Protein AF-A0A935Z7V5-F1 (afdb_monomer_lite)

pLDDT: mean 82.28, std 14.86, range [43.56, 95.12]

Secondary structure (DSSP, 8-state):
-------S-----GGGG-TTEEEETTEEEETTT-TTSSSSTT--GGGSTTHHHH-EEEETTEEEE--

Foldseek 3Di:
DDDDPPPDDPPPPQVVVDPQWDDAPRDIDRLQFPCCAPLHHRNHLCVDPLQVPQHWTRHHSDTDGPD

Sequence (67 aa):
MQHVAEHDRECLDCAKLGSSWRACRNRCVNLDTDFQNCGACGRNCLAEPECRAKGCLCKAGRCTPNK

Radius of gyration: 15.94 Å; chains: 1; bounding box: 46×22×43 Å

Structure (mmCIF, N/CA/C/O backbone):
data_AF-A0A935Z7V5-F1
#
_entry.id   AF-A0A935Z7V5-F1
#
loop_
_atom_site.group_PDB
_atom_site.id
_atom_site.type_symbol
_atom_site.label_atom_id
_atom_site.label_alt_id
_atom_site.label_comp_id
_atom_site.label_asym_id
_atom_site.label_entity_id
_atom_site.label_seq_id
_atom_site.pdbx_PDB_ins_code
_atom_site.Cartn_x
_atom_site.Cartn_y
_atom_site.Cartn_z
_atom_site.occupancy
_atom_site.B_iso_or_equiv
_atom_site.auth_seq_id
_atom_site.auth_comp_id
_atom_site.auth_asym_id
_atom_site.auth_atom_id
_atom_site.pdbx_PDB_model_num
ATOM 1 N N . MET A 1 1 ? -32.344 0.017 29.309 1.00 47.31 1 MET A N 1
ATOM 2 C CA . MET A 1 1 ? -31.147 -0.807 29.587 1.00 47.31 1 MET A CA 1
ATOM 3 C C . MET A 1 1 ? -30.806 -1.561 28.310 1.00 47.31 1 MET A C 1
ATOM 5 O O . MET A 1 1 ? -31.232 -2.694 28.144 1.00 47.31 1 MET A O 1
ATOM 9 N N . GLN A 1 2 ? -30.191 -0.877 27.343 1.00 43.56 2 GLN A N 1
ATOM 10 C CA . GLN A 1 2 ? -29.960 -1.415 26.001 1.00 43.56 2 GLN A CA 1
ATOM 11 C C . GLN A 1 2 ? -28.488 -1.771 25.806 1.00 43.56 2 GLN A C 1
ATOM 13 O O . GLN A 1 2 ? -27.610 -0.956 26.068 1.00 43.56 2 GLN A O 1
ATOM 18 N N . HIS A 1 3 ? -28.318 -2.981 25.277 1.00 48.03 3 HIS A N 1
ATOM 19 C CA . HIS A 1 3 ? -27.161 -3.535 24.580 1.00 48.03 3 HIS A CA 1
ATOM 20 C C . HIS A 1 3 ? -26.045 -4.066 25.479 1.00 48.03 3 HIS A C 1
ATOM 22 O O . HIS A 1 3 ? -25.036 -3.427 25.758 1.00 48.03 3 HIS A O 1
ATOM 28 N N . VAL A 1 4 ? -26.266 -5.323 25.870 1.00 49.75 4 VAL A N 1
ATOM 29 C CA . VAL A 1 4 ? -25.228 -6.347 26.001 1.00 49.75 4 VAL A CA 1
ATOM 30 C C . VAL A 1 4 ? -24.142 -6.124 24.945 1.00 49.75 4 VAL A C 1
ATOM 32 O O . VAL A 1 4 ? -24.411 -6.115 23.746 1.00 49.75 4 VAL A O 1
ATOM 35 N N . ALA A 1 5 ? -22.918 -5.924 25.422 1.00 53.06 5 ALA A N 1
ATOM 36 C CA . ALA A 1 5 ? -21.710 -6.006 24.627 1.00 53.06 5 ALA A CA 1
ATOM 37 C C . ALA A 1 5 ? -21.553 -7.458 24.144 1.00 53.06 5 ALA A C 1
ATOM 39 O O . ALA A 1 5 ? -21.061 -8.313 24.875 1.00 53.06 5 ALA A O 1
ATOM 40 N N . GLU A 1 6 ? -22.023 -7.751 22.932 1.00 53.25 6 GLU A N 1
ATOM 41 C CA . GLU A 1 6 ? -21.751 -9.017 22.248 1.00 53.25 6 GLU A CA 1
ATOM 42 C C . GLU A 1 6 ? -20.271 -9.062 21.843 1.00 53.25 6 GLU A C 1
ATOM 44 O O . GLU A 1 6 ? -19.858 -8.574 20.791 1.00 53.25 6 GLU A O 1
ATOM 49 N N . HIS A 1 7 ? -19.469 -9.633 22.733 1.00 57.03 7 HIS A N 1
ATOM 50 C CA . HIS A 1 7 ? -18.064 -9.968 22.554 1.00 57.03 7 HIS A CA 1
ATOM 51 C C . HIS A 1 7 ? -17.959 -11.465 22.220 1.00 57.03 7 HIS A C 1
ATOM 53 O O . HIS A 1 7 ? -17.568 -12.219 23.095 1.00 57.03 7 HIS A O 1
ATOM 59 N N . ASP A 1 8 ? -18.392 -11.903 21.021 1.00 53.59 8 ASP A N 1
ATOM 60 C CA . ASP A 1 8 ? -18.004 -13.230 20.467 1.00 53.59 8 ASP A CA 1
ATOM 61 C C . ASP A 1 8 ? -18.323 -13.452 18.959 1.00 53.59 8 ASP A C 1
ATOM 63 O O . ASP A 1 8 ? -18.608 -14.555 18.497 1.00 53.59 8 ASP A O 1
ATOM 67 N N . ARG A 1 9 ? -18.287 -12.404 18.125 1.00 53.25 9 ARG A N 1
ATOM 68 C CA . ARG A 1 9 ? -18.259 -12.549 16.651 1.00 53.25 9 ARG A CA 1
ATOM 69 C C . ARG A 1 9 ? -17.304 -11.531 16.048 1.00 53.25 9 ARG A C 1
ATOM 71 O O . ARG A 1 9 ? -17.725 -10.603 15.363 1.00 53.25 9 ARG A O 1
ATOM 78 N N . GLU A 1 10 ? -16.015 -11.695 16.331 1.00 51.62 10 GLU A N 1
ATOM 79 C CA . GLU A 1 10 ? -14.904 -10.922 15.759 1.00 51.62 10 GLU A CA 1
ATOM 80 C C . GLU A 1 10 ? -14.777 -11.144 14.241 1.00 51.62 10 GLU A C 1
ATOM 82 O O . GLU A 1 10 ? -13.780 -11.629 13.710 1.00 51.62 10 GLU A O 1
ATOM 87 N N . CYS A 1 11 ? -15.792 -10.724 13.489 1.00 55.72 11 CYS A N 1
ATOM 88 C CA . CYS A 1 11 ? -15.543 -10.168 12.179 1.00 55.72 11 CYS A CA 1
ATOM 89 C C . CYS A 1 11 ? -14.616 -8.982 12.432 1.00 55.72 11 CYS A C 1
ATOM 91 O O . CYS A 1 11 ? -15.028 -8.019 13.077 1.00 55.72 11 CYS A O 1
ATOM 93 N N . LEU A 1 12 ? -13.358 -9.092 12.001 1.00 65.44 12 LEU A N 1
ATOM 94 C CA . LEU A 1 12 ? -12.378 -8.013 12.001 1.00 65.44 12 LEU A CA 1
ATOM 95 C C . LEU A 1 12 ? -13.004 -6.768 11.350 1.00 65.44 12 LEU A C 1
ATOM 97 O O . LEU A 1 12 ? -12.953 -6.589 10.132 1.00 65.44 12 LEU A O 1
ATOM 101 N N . ASP A 1 13 ? -13.649 -5.929 12.158 1.00 78.94 13 ASP A N 1
ATOM 102 C CA . ASP A 1 13 ? -14.215 -4.672 11.704 1.00 78.94 13 ASP A CA 1
ATOM 103 C C . ASP A 1 13 ? -13.055 -3.699 11.559 1.00 78.94 13 ASP A C 1
ATOM 105 O O . ASP A 1 13 ? -12.683 -2.964 12.477 1.00 78.94 13 ASP A O 1
ATOM 109 N N . CYS A 1 14 ? -12.442 -3.750 10.382 1.00 81.69 14 CYS A N 1
ATOM 110 C CA . CYS A 1 14 ? -11.290 -2.932 10.061 1.00 81.69 14 CYS A CA 1
ATOM 111 C C . CYS A 1 14 ? -11.587 -1.438 10.181 1.00 81.69 14 CYS A C 1
ATOM 113 O O . CYS A 1 14 ? -10.655 -0.676 10.410 1.00 81.69 14 CYS A O 1
ATOM 115 N N . ALA A 1 15 ? -12.856 -1.012 10.127 1.00 81.19 15 ALA A N 1
ATOM 116 C CA . ALA A 1 15 ? -13.208 0.390 10.310 1.00 81.19 15 ALA A CA 1
ATOM 117 C C . ALA A 1 1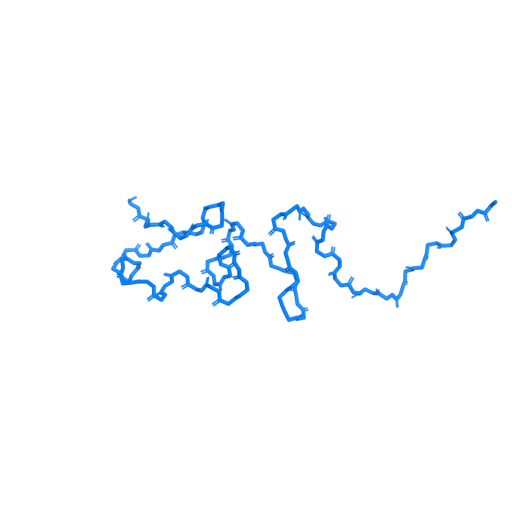5 ? -12.854 0.904 11.716 1.00 81.19 15 ALA A C 1
ATOM 119 O O . ALA A 1 15 ? -12.569 2.090 11.874 1.00 81.19 15 ALA A O 1
ATOM 120 N N . LYS A 1 16 ? -12.787 0.025 12.728 1.00 85.69 16 LYS A N 1
ATOM 121 C CA . LYS A 1 16 ? -12.387 0.394 14.098 1.00 85.69 16 LYS A CA 1
ATOM 122 C C . LYS A 1 16 ? -10.898 0.729 14.231 1.00 85.69 16 LYS A C 1
ATOM 124 O O . LYS A 1 16 ? -10.521 1.428 15.164 1.00 85.69 16 LYS A O 1
ATOM 129 N N . LEU A 1 17 ? -10.053 0.248 13.316 1.00 83.38 17 LEU A N 1
ATOM 130 C CA . LEU A 1 17 ? -8.603 0.491 13.328 1.00 83.38 17 LEU A CA 1
ATOM 131 C C . LEU A 1 17 ? -8.223 1.824 12.654 1.00 83.38 17 LEU A C 1
ATOM 133 O O . LEU A 1 17 ? -7.095 2.295 12.797 1.00 83.38 17 LEU A O 1
ATOM 137 N N . GLY A 1 18 ? -9.157 2.426 11.912 1.00 86.06 18 GLY A N 1
ATOM 138 C CA . GLY A 1 18 ? -8.991 3.677 11.171 1.00 86.06 18 GLY A CA 1
ATOM 139 C C . GLY A 1 18 ? -9.499 3.568 9.731 1.00 86.06 18 GLY A C 1
ATOM 140 O O . GLY A 1 18 ? -9.646 2.474 9.191 1.00 86.06 18 GLY A O 1
ATOM 141 N N . SER A 1 19 ? -9.736 4.708 9.077 1.00 85.56 19 SER A N 1
ATOM 142 C CA . SER A 1 19 ? -10.269 4.772 7.702 1.00 85.56 19 SER A CA 1
ATOM 143 C C . SER A 1 19 ? -9.375 4.101 6.650 1.00 85.56 19 SER A C 1
ATOM 145 O O . SER A 1 19 ? -9.874 3.659 5.616 1.00 85.56 19 SER A O 1
ATOM 147 N N . SER A 1 20 ? -8.075 3.991 6.921 1.00 89.94 20 SER A N 1
ATOM 148 C CA . SER A 1 20 ? -7.077 3.352 6.055 1.00 89.94 20 SER A CA 1
ATOM 149 C C . SER A 1 20 ? -7.078 1.821 6.131 1.00 89.94 20 SER A C 1
ATOM 151 O O . SER A 1 20 ? -6.438 1.156 5.313 1.00 89.94 20 SER A O 1
ATOM 153 N N . TRP A 1 21 ? -7.758 1.236 7.120 1.00 91.69 21 TRP A N 1
ATOM 154 C CA . TRP A 1 21 ? -7.776 -0.207 7.328 1.00 91.69 21 TRP A CA 1
ATOM 155 C C . TRP A 1 21 ? -8.926 -0.868 6.572 1.00 91.69 21 TRP A C 1
ATOM 157 O O . TRP A 1 21 ? -10.089 -0.475 6.668 1.00 91.69 21 TRP A O 1
ATOM 167 N N . ARG A 1 22 ? -8.606 -1.931 5.833 1.00 91.00 22 ARG A N 1
ATOM 168 C CA . ARG A 1 22 ? -9.570 -2.683 5.026 1.00 91.00 22 ARG A CA 1
ATOM 169 C C . ARG A 1 22 ? -9.459 -4.174 5.292 1.00 91.00 22 ARG A C 1
ATOM 171 O O . ARG A 1 22 ? -8.365 -4.696 5.499 1.00 91.00 22 ARG A O 1
ATOM 178 N N . ALA A 1 23 ? -10.597 -4.860 5.257 1.00 91.12 23 ALA A N 1
ATOM 179 C CA . ALA A 1 23 ? -10.631 -6.312 5.347 1.00 91.12 23 ALA A CA 1
ATOM 180 C C . ALA A 1 23 ? -10.116 -6.899 4.031 1.00 91.12 23 ALA A C 1
ATOM 182 O O . ALA A 1 23 ? -10.753 -6.758 2.987 1.00 91.12 23 ALA A O 1
ATOM 183 N N . CYS A 1 24 ? -8.956 -7.549 4.082 1.00 91.31 24 CYS A N 1
ATOM 184 C CA . CYS A 1 24 ? -8.382 -8.276 2.963 1.00 91.31 24 CYS A CA 1
ATOM 185 C C . CYS A 1 24 ? -8.295 -9.757 3.328 1.00 91.31 24 CYS A C 1
ATOM 187 O O . CYS A 1 24 ? -7.427 -10.182 4.095 1.00 91.31 24 CYS A O 1
ATOM 189 N N . ARG A 1 25 ? -9.202 -10.552 2.746 1.00 84.69 25 ARG A N 1
ATOM 190 C CA . ARG A 1 25 ? -9.418 -11.967 3.095 1.00 84.69 25 ARG A CA 1
ATOM 191 C C . ARG A 1 25 ? -9.779 -12.093 4.582 1.00 84.69 25 ARG A C 1
ATOM 193 O O . ARG A 1 25 ? -10.818 -11.586 4.979 1.00 84.69 25 ARG A O 1
ATOM 200 N N . ASN A 1 26 ? -8.912 -12.699 5.390 1.00 84.25 26 ASN A N 1
ATOM 201 C CA . ASN A 1 26 ? -9.161 -12.981 6.808 1.00 84.25 26 ASN A CA 1
ATOM 202 C C . ASN A 1 26 ? -8.375 -12.058 7.755 1.00 84.25 26 ASN A C 1
ATOM 204 O O . ASN A 1 26 ? -8.211 -12.383 8.926 1.00 84.25 26 ASN A O 1
ATOM 208 N N . ARG A 1 27 ? -7.836 -10.934 7.262 1.00 88.31 27 ARG A N 1
ATOM 209 C CA . ARG A 1 27 ? -7.111 -9.963 8.095 1.00 88.31 27 ARG A CA 1
ATOM 210 C C . ARG A 1 27 ? -7.429 -8.524 7.706 1.00 88.31 27 ARG A C 1
ATOM 212 O O . ARG A 1 27 ? -7.711 -8.241 6.542 1.00 88.31 27 ARG A O 1
ATOM 219 N N . CYS A 1 28 ? -7.317 -7.609 8.662 1.00 92.31 28 CYS A N 1
ATOM 220 C CA . CYS A 1 28 ? -7.272 -6.183 8.376 1.00 92.31 28 CYS A CA 1
ATOM 221 C C . CYS A 1 28 ? -5.873 -5.810 7.916 1.00 92.31 28 CYS A C 1
ATOM 223 O O . CYS A 1 28 ? -4.882 -6.181 8.545 1.00 92.31 28 CYS A O 1
ATOM 225 N N . VAL A 1 29 ? -5.799 -5.056 6.830 1.00 92.56 29 VAL A N 1
ATOM 226 C CA . VAL A 1 29 ? -4.550 -4.479 6.339 1.00 92.56 29 VAL A CA 1
ATOM 227 C C . VAL A 1 29 ? -4.710 -2.978 6.235 1.00 92.56 29 VAL A C 1
ATOM 229 O O . VAL A 1 29 ? -5.794 -2.481 5.929 1.00 92.56 29 VAL A O 1
ATOM 232 N N . ASN A 1 30 ? -3.625 -2.263 6.485 1.00 93.69 30 ASN A N 1
ATOM 233 C CA . ASN A 1 30 ? -3.586 -0.828 6.295 1.00 93.69 30 ASN A CA 1
ATO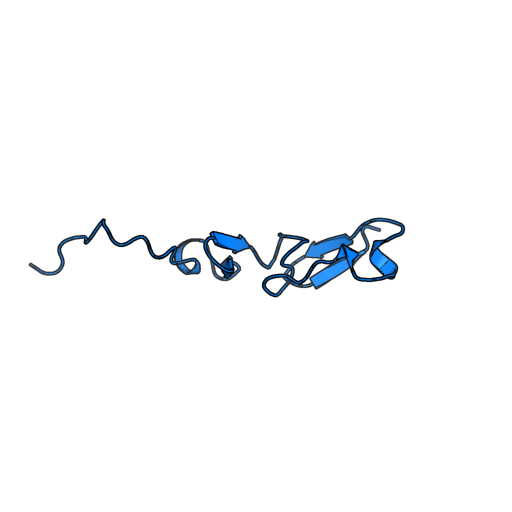M 234 C C . ASN A 1 30 ? -3.201 -0.540 4.842 1.00 93.69 30 ASN A C 1
ATOM 236 O O . ASN A 1 30 ? -2.049 -0.727 4.458 1.00 93.69 30 ASN A O 1
ATOM 240 N N . LEU A 1 31 ? -4.160 -0.086 4.038 1.00 94.56 31 LEU A N 1
ATOM 241 C CA . LEU A 1 31 ? -3.935 0.189 2.620 1.00 94.56 31 LEU A CA 1
ATOM 242 C C . LEU A 1 31 ? -3.017 1.395 2.387 1.00 94.56 31 LEU A C 1
ATOM 244 O O . LEU A 1 31 ? -2.533 1.562 1.272 1.00 94.56 31 LEU A O 1
ATOM 248 N N . ASP A 1 32 ? -2.759 2.219 3.405 1.00 94.94 32 ASP A N 1
ATOM 249 C CA . ASP A 1 32 ? -1.915 3.406 3.272 1.00 94.94 32 ASP A CA 1
ATOM 250 C C . ASP A 1 32 ? -0.430 3.134 3.480 1.00 94.94 32 ASP A C 1
ATOM 252 O O . ASP A 1 32 ? 0.389 3.953 3.059 1.00 94.94 32 ASP A O 1
ATOM 256 N N . THR A 1 33 ? -0.092 2.013 4.121 1.00 93.25 33 THR A N 1
ATOM 257 C CA . THR A 1 33 ? 1.280 1.684 4.534 1.00 93.25 33 THR A CA 1
ATOM 258 C C . THR A 1 33 ? 1.721 0.273 4.142 1.00 93.25 33 THR A C 1
ATOM 260 O O . THR A 1 33 ? 2.920 0.037 3.990 1.00 93.25 33 THR A O 1
ATOM 263 N N . ASP A 1 34 ? 0.796 -0.669 3.926 1.00 93.88 34 ASP A N 1
ATOM 264 C CA . ASP A 1 34 ? 1.117 -2.036 3.506 1.00 93.88 34 ASP A CA 1
ATOM 265 C C . ASP A 1 34 ? 1.480 -2.058 2.011 1.00 93.88 34 ASP A C 1
ATOM 267 O O . ASP A 1 34 ? 0.630 -1.945 1.129 1.00 93.88 34 ASP A O 1
ATOM 271 N N . PHE A 1 35 ? 2.769 -2.232 1.714 1.00 92.56 35 PHE A N 1
ATOM 272 C CA . PHE A 1 35 ? 3.291 -2.252 0.343 1.00 92.56 35 PHE A CA 1
ATOM 273 C C . PHE A 1 35 ? 2.771 -3.416 -0.516 1.00 92.56 35 PHE A C 1
ATOM 275 O O . PHE A 1 35 ? 2.854 -3.338 -1.741 1.00 92.56 35 PHE A O 1
ATOM 282 N N . GLN A 1 36 ? 2.249 -4.487 0.091 1.00 93.19 36 GLN A N 1
ATOM 283 C CA . GLN A 1 36 ? 1.646 -5.621 -0.618 1.00 93.19 36 GLN A CA 1
ATOM 284 C C . GLN A 1 36 ? 0.145 -5.413 -0.878 1.00 93.19 36 GLN A C 1
ATOM 286 O O . GLN A 1 36 ? -0.463 -6.190 -1.617 1.00 93.19 36 GLN A O 1
ATOM 291 N N . ASN A 1 37 ? -0.457 -4.392 -0.264 1.00 94.62 37 ASN A N 1
ATOM 292 C CA . ASN A 1 37 ? -1.885 -4.088 -0.316 1.00 94.62 37 ASN A CA 1
ATOM 293 C C . ASN A 1 37 ? -2.125 -2.582 -0.511 1.00 94.62 37 ASN A C 1
ATOM 295 O O . ASN A 1 37 ? -3.090 -2.025 0.005 1.00 94.62 37 ASN A O 1
ATOM 299 N N . CYS A 1 38 ? -1.237 -1.899 -1.230 1.00 95.12 38 CYS A N 1
ATOM 300 C CA . CYS A 1 38 ? -1.221 -0.446 -1.256 1.00 95.12 38 CYS A CA 1
ATOM 301 C C . CYS A 1 38 ? -2.418 0.109 -2.032 1.00 95.12 38 CYS A C 1
ATOM 303 O O . CYS A 1 38 ? -2.558 -0.142 -3.227 1.00 95.12 38 CYS A O 1
ATOM 305 N N . GLY A 1 39 ? -3.311 0.828 -1.355 1.00 93.69 39 GLY A N 1
ATOM 306 C CA . GLY A 1 39 ? -4.559 1.363 -1.909 1.00 93.69 39 GLY A CA 1
ATOM 307 C C . GLY A 1 39 ? -5.652 0.318 -2.180 1.00 93.69 39 GLY A C 1
ATOM 308 O O . GLY A 1 39 ? -6.822 0.679 -2.289 1.00 93.69 39 GLY A O 1
ATOM 309 N N . ALA A 1 40 ? -5.309 -0.972 -2.264 1.00 93.75 40 ALA A N 1
ATOM 310 C CA . ALA A 1 40 ? -6.252 -2.077 -2.432 1.00 93.75 40 ALA A CA 1
ATOM 311 C C . ALA A 1 40 ? -5.636 -3.427 -2.020 1.00 93.75 40 ALA A C 1
ATOM 313 O O . ALA A 1 40 ? -4.432 -3.645 -2.147 1.00 93.75 40 ALA A O 1
ATOM 314 N N . CYS A 1 41 ? -6.478 -4.375 -1.598 1.00 94.44 41 CYS A N 1
ATOM 315 C CA . CYS A 1 41 ? -6.052 -5.738 -1.274 1.00 94.44 41 CYS A CA 1
ATOM 316 C C . CYS A 1 41 ? -5.283 -6.391 -2.433 1.00 94.44 41 CYS A C 1
ATOM 318 O O . CYS A 1 41 ? -5.782 -6.448 -3.556 1.00 94.44 41 CYS A O 1
ATOM 320 N N . GLY A 1 42 ? -4.095 -6.930 -2.154 1.00 92.62 42 GLY A N 1
ATOM 321 C CA . GLY A 1 42 ? -3.250 -7.614 -3.137 1.00 92.62 42 GLY A CA 1
ATOM 322 C C . GLY A 1 42 ? -2.520 -6.698 -4.125 1.00 92.62 42 GLY A C 1
ATOM 323 O O . GLY A 1 42 ? -1.844 -7.202 -5.024 1.00 92.62 42 GLY A O 1
ATOM 324 N N . ARG A 1 43 ? -2.622 -5.370 -3.982 1.00 92.44 43 ARG A N 1
ATOM 325 C CA . ARG A 1 43 ? -1.859 -4.417 -4.793 1.00 92.44 43 ARG A CA 1
ATOM 326 C C . ARG A 1 43 ? -0.425 -4.297 -4.273 1.00 92.44 43 ARG A C 1
ATOM 328 O O . ARG A 1 43 ? -0.114 -3.445 -3.444 1.00 92.44 43 ARG A O 1
ATOM 335 N N . ASN A 1 44 ? 0.450 -5.161 -4.781 1.00 92.25 44 ASN A N 1
ATOM 336 C CA . ASN A 1 44 ? 1.870 -5.144 -4.448 1.00 92.25 44 ASN A CA 1
ATOM 337 C C . ASN A 1 44 ? 2.629 -4.093 -5.267 1.00 92.25 44 ASN A C 1
ATOM 339 O O . ASN A 1 44 ? 2.738 -4.220 -6.486 1.00 92.25 44 ASN A O 1
ATOM 343 N N . CYS A 1 45 ? 3.216 -3.104 -4.593 1.00 91.31 45 CYS A N 1
ATOM 344 C CA . CYS A 1 45 ? 4.011 -2.061 -5.241 1.00 91.31 45 CYS A CA 1
ATOM 345 C C . CYS A 1 45 ? 5.234 -2.608 -5.992 1.00 91.31 45 CYS A C 1
ATOM 347 O O . CYS A 1 45 ? 5.640 -2.034 -6.993 1.00 91.31 45 CYS A O 1
ATOM 349 N N . LEU A 1 46 ? 5.803 -3.747 -5.581 1.00 86.56 46 LEU A N 1
ATOM 350 C CA . LEU A 1 46 ? 6.948 -4.357 -6.276 1.00 86.56 46 LEU A CA 1
ATOM 351 C C . LEU A 1 46 ? 6.593 -4.939 -7.655 1.00 86.56 46 LEU A C 1
ATOM 353 O O . LEU A 1 46 ? 7.488 -5.283 -8.429 1.00 86.56 46 LEU A O 1
ATOM 357 N N . ALA A 1 47 ? 5.301 -5.057 -7.976 1.00 86.81 47 ALA A N 1
ATOM 358 C CA . ALA A 1 47 ? 4.874 -5.427 -9.318 1.00 86.81 47 ALA A CA 1
ATOM 359 C C . ALA A 1 47 ? 5.216 -4.335 -10.347 1.00 86.81 47 ALA A C 1
ATOM 361 O O . ALA A 1 47 ? 5.426 -4.664 -11.517 1.00 86.81 47 ALA A O 1
ATOM 362 N N . GLU A 1 48 ? 5.325 -3.071 -9.921 1.00 82.94 48 GLU A N 1
ATOM 363 C CA . GLU A 1 48 ? 5.616 -1.951 -10.814 1.00 82.94 48 GLU A CA 1
ATOM 364 C C . GLU A 1 48 ? 7.106 -1.912 -11.198 1.00 82.94 48 GLU A C 1
ATOM 366 O O . GLU A 1 48 ? 7.982 -2.075 -10.341 1.00 82.94 48 GLU A O 1
ATOM 371 N N . PRO A 1 49 ? 7.430 -1.695 -12.486 1.00 83.25 49 PRO A N 1
ATOM 372 C CA . PRO A 1 49 ? 8.808 -1.733 -12.976 1.00 83.25 49 PRO A CA 1
ATOM 373 C C . PRO A 1 49 ? 9.697 -0.671 -12.314 1.00 83.25 49 PRO A C 1
ATOM 375 O O . PRO A 1 49 ? 10.861 -0.941 -12.024 1.00 83.25 49 PRO A O 1
ATOM 378 N N . GLU A 1 50 ? 9.134 0.495 -11.996 1.00 81.44 50 GLU A N 1
ATOM 379 C CA . GLU A 1 50 ? 9.815 1.604 -11.312 1.00 81.44 50 GLU A CA 1
ATOM 380 C C . GLU A 1 50 ? 10.292 1.221 -9.902 1.00 81.44 50 GLU A C 1
ATOM 382 O O . GLU A 1 50 ? 11.314 1.710 -9.419 1.00 81.44 50 GLU A O 1
ATOM 387 N N . CYS A 1 51 ? 9.584 0.292 -9.260 1.00 83.62 51 CYS A N 1
ATOM 388 C CA . CYS A 1 51 ? 9.847 -0.155 -7.899 1.00 83.62 51 CYS A CA 1
ATOM 389 C C . CYS A 1 51 ? 10.892 -1.272 -7.816 1.00 83.62 51 CYS A C 1
ATOM 391 O O . CYS A 1 51 ? 11.449 -1.505 -6.743 1.00 83.62 51 CYS A O 1
ATOM 393 N N . ARG A 1 52 ? 11.188 -1.967 -8.923 1.00 81.19 52 ARG A N 1
ATOM 394 C CA . ARG A 1 52 ? 12.095 -3.131 -8.920 1.00 81.19 52 ARG A CA 1
ATOM 395 C C . ARG A 1 52 ? 13.555 -2.768 -8.659 1.00 81.19 52 ARG A C 1
ATOM 397 O O . ARG A 1 52 ? 14.292 -3.597 -8.140 1.00 81.19 52 ARG A O 1
ATOM 404 N N . ALA A 1 53 ? 13.971 -1.553 -9.015 1.00 80.69 53 ALA A N 1
ATOM 405 C CA . ALA A 1 53 ? 15.369 -1.135 -8.916 1.00 80.69 53 ALA A CA 1
ATOM 406 C C . ALA A 1 53 ? 15.743 -0.546 -7.546 1.00 80.69 53 ALA A C 1
ATOM 408 O O . ALA A 1 53 ? 16.859 -0.752 -7.078 1.00 80.69 53 ALA A O 1
ATOM 409 N N . LYS A 1 54 ? 14.835 0.212 -6.914 1.00 79.00 54 LYS A N 1
ATOM 410 C CA . LYS A 1 54 ? 15.113 0.968 -5.674 1.00 79.00 54 LYS A CA 1
ATOM 411 C C . LYS A 1 54 ? 14.143 0.681 -4.525 1.00 79.00 54 LYS A C 1
ATOM 413 O O . LYS A 1 54 ? 14.310 1.207 -3.429 1.00 79.00 54 LYS A O 1
ATOM 418 N N . GLY A 1 55 ? 13.144 -0.167 -4.762 1.00 86.25 55 GLY A N 1
ATOM 419 C CA . GLY A 1 55 ? 12.034 -0.367 -3.843 1.00 86.25 55 GLY A CA 1
ATOM 420 C C . GLY A 1 55 ? 11.002 0.759 -3.927 1.00 86.25 55 GLY A C 1
ATOM 421 O O . GLY A 1 55 ? 11.273 1.873 -4.382 1.00 86.25 55 GLY A O 1
ATOM 422 N N . CYS A 1 56 ? 9.794 0.451 -3.468 1.00 90.75 56 CYS A N 1
ATOM 423 C CA . CYS A 1 56 ? 8.712 1.414 -3.322 1.00 90.75 56 CYS A CA 1
ATOM 424 C C . CYS A 1 56 ? 8.135 1.359 -1.922 1.00 90.75 56 CYS A C 1
ATOM 426 O O . CYS A 1 56 ? 8.124 0.315 -1.271 1.00 90.75 56 CYS A O 1
ATOM 428 N N . LEU A 1 57 ? 7.616 2.502 -1.504 1.00 91.38 57 LEU A N 1
ATOM 429 C CA . LEU A 1 57 ? 6.836 2.648 -0.293 1.00 91.38 57 LEU A CA 1
ATOM 430 C C . LEU A 1 57 ? 5.367 2.792 -0.675 1.00 91.38 57 LEU A C 1
ATOM 432 O O . LEU A 1 57 ? 5.045 3.378 -1.712 1.00 91.38 57 LEU A O 1
ATOM 436 N N . CYS A 1 58 ? 4.484 2.279 0.177 1.00 93.44 58 CYS A N 1
ATOM 437 C CA . CYS A 1 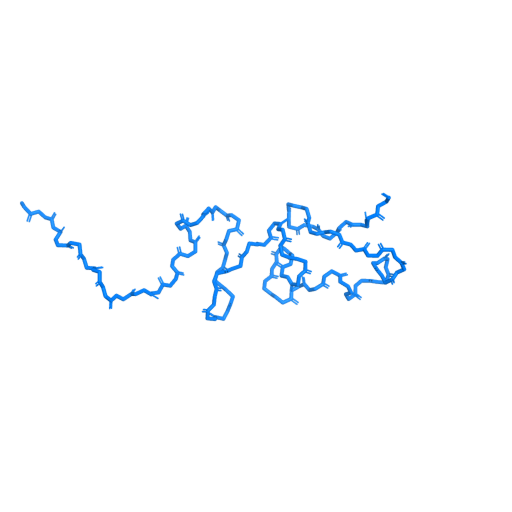58 ? 3.093 2.684 0.140 1.00 93.44 58 CYS A CA 1
ATOM 438 C C . CYS A 1 58 ? 2.940 3.950 0.974 1.00 93.44 58 CYS A C 1
ATOM 440 O O . CYS A 1 58 ? 3.284 3.957 2.157 1.00 93.44 58 CYS A O 1
ATOM 442 N N . LYS A 1 59 ? 2.469 5.026 0.347 1.00 93.81 59 LYS A N 1
ATOM 443 C CA . LYS A 1 59 ? 2.207 6.294 1.019 1.00 93.81 59 LYS A CA 1
ATOM 444 C C . LYS A 1 59 ? 0.814 6.773 0.645 1.00 93.81 59 LYS A C 1
ATOM 446 O O . LYS A 1 59 ? 0.575 7.115 -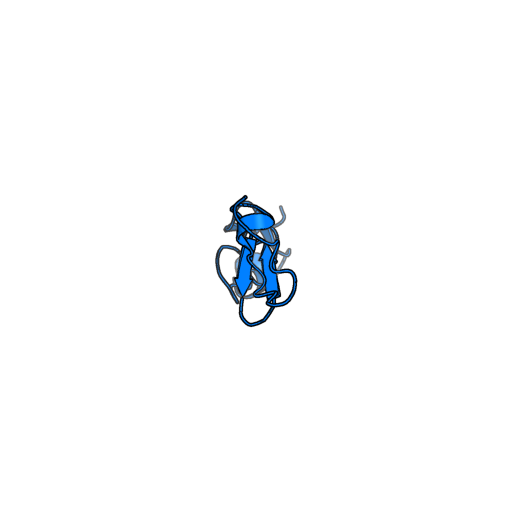0.512 1.00 93.81 59 LYS A O 1
ATOM 451 N N . ALA A 1 60 ? -0.088 6.794 1.627 1.00 93.12 60 ALA A N 1
ATOM 452 C CA . ALA A 1 60 ? -1.482 7.216 1.447 1.00 93.12 60 ALA A CA 1
ATOM 453 C C . ALA A 1 60 ? -2.177 6.481 0.279 1.00 93.12 60 ALA A C 1
ATOM 455 O O . ALA A 1 60 ? -2.783 7.095 -0.600 1.00 93.12 60 ALA A O 1
ATOM 456 N N . GLY A 1 61 ? -1.978 5.162 0.208 1.00 93.31 61 GLY A N 1
ATOM 457 C CA . GLY A 1 61 ? -2.608 4.293 -0.786 1.00 93.31 61 GLY A CA 1
ATOM 458 C C . GLY A 1 61 ? -1.968 4.343 -2.171 1.00 93.31 61 GLY A C 1
ATOM 459 O O . GLY A 1 61 ? -2.528 3.812 -3.130 1.00 93.31 61 GLY A O 1
ATOM 460 N N . ARG A 1 62 ? -0.800 4.981 -2.304 1.00 92.56 62 ARG A N 1
ATOM 461 C CA . ARG A 1 62 ? -0.069 5.094 -3.568 1.00 92.56 62 ARG A CA 1
ATOM 462 C C . ARG A 1 62 ? 1.316 4.484 -3.448 1.00 92.56 62 ARG A C 1
ATOM 464 O O . ARG A 1 62 ? 2.052 4.776 -2.508 1.00 92.56 62 ARG A O 1
ATOM 471 N N . CYS A 1 63 ? 1.674 3.681 -4.441 1.00 92.62 63 CYS A N 1
ATOM 472 C CA . CYS A 1 63 ? 3.039 3.217 -4.610 1.00 92.62 63 CYS A CA 1
ATOM 473 C C . CYS A 1 63 ? 3.894 4.399 -5.063 1.00 92.62 63 CYS A C 1
ATOM 475 O O . CYS A 1 63 ? 3.618 5.030 -6.083 1.00 92.62 63 CYS A O 1
ATOM 477 N N . THR A 1 64 ? 4.897 4.738 -4.265 1.00 90.81 64 THR A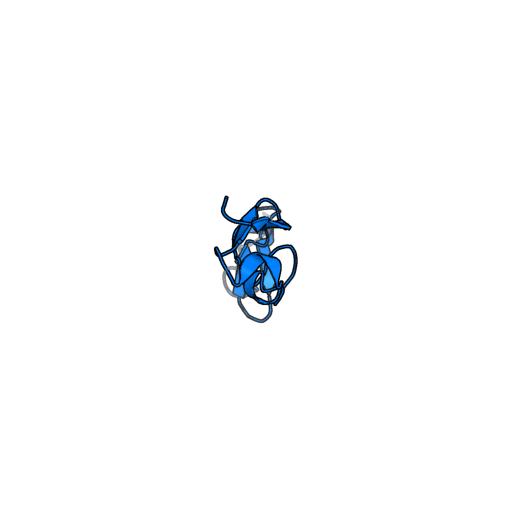 N 1
ATOM 478 C CA . THR A 1 64 ? 5.851 5.803 -4.573 1.00 90.81 64 THR A CA 1
ATOM 479 C C . THR A 1 64 ? 7.263 5.229 -4.548 1.00 90.81 64 THR A C 1
ATOM 481 O O . THR A 1 64 ? 7.593 4.542 -3.574 1.00 90.81 64 THR A O 1
ATOM 484 N N . PRO A 1 65 ? 8.109 5.504 -5.559 1.00 88.25 65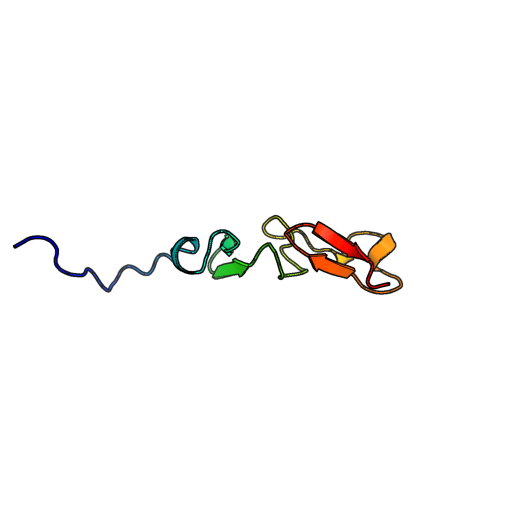 PRO A N 1
ATOM 485 C CA . PRO A 1 65 ? 9.516 5.119 -5.532 1.00 88.25 65 PRO A CA 1
ATOM 486 C C . PRO A 1 65 ? 10.212 5.647 -4.282 1.00 88.25 65 PRO A C 1
ATOM 488 O O . PRO A 1 65 ? 10.026 6.809 -3.910 1.00 88.25 65 PRO A O 1
ATOM 491 N N . ASN A 1 66 ? 11.023 4.801 -3.649 1.00 83.12 66 ASN A N 1
ATOM 492 C CA . ASN A 1 66 ? 11.899 5.236 -2.573 1.00 83.12 66 ASN A CA 1
ATOM 493 C C . ASN A 1 66 ? 13.058 6.016 -3.221 1.00 83.12 66 ASN A C 1
ATOM 495 O O . ASN A 1 66 ? 13.936 5.417 -3.847 1.00 83.12 66 ASN A O 1
ATOM 499 N N . LYS A 1 67 ? 12.972 7.352 -3.213 1.00 70.00 67 LYS A N 1
ATOM 500 C CA . LYS A 1 67 ? 14.008 8.231 -3.775 1.00 70.00 67 LYS A CA 1
ATOM 501 C C . LYS A 1 67 ? 15.161 8.425 -2.809 1.00 70.00 67 LYS A C 1
ATOM 503 O O . LYS A 1 67 ? 14.877 8.638 -1.612 1.00 70.00 67 LYS A O 1
#